Pro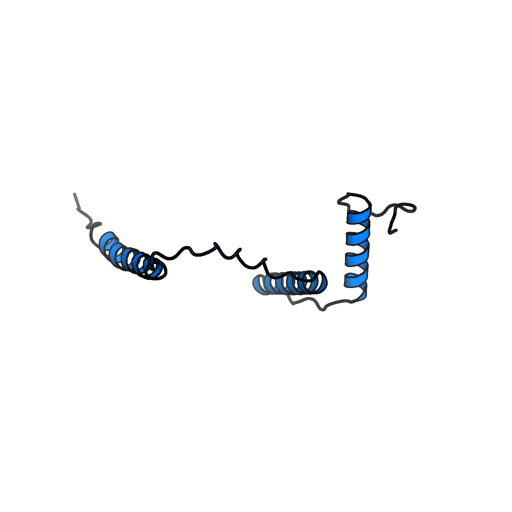tein AF-A0A3D1J460-F1 (afdb_monomer_lite)

Sequence (106 aa):
MCPTRRTSLRARYLIPLLLTSSLLAACGGGGGGGSSSTAAAPPPPQVSLAQQATDGFNQFNLRRQQVGLSTLSRNAFVDTAAQGHSNYQALNDTITHTQTVGKPGF

Structure (mmCIF, N/CA/C/O backbone):
data_AF-A0A3D1J460-F1
#
_entry.id   AF-A0A3D1J460-F1
#
loop_
_atom_site.group_PDB
_atom_site.id
_atom_site.type_symbol
_atom_site.label_atom_id
_atom_site.label_alt_id
_atom_site.label_comp_id
_atom_site.label_asym_id
_atom_site.label_entity_id
_atom_site.label_seq_id
_atom_site.pdbx_PDB_ins_code
_atom_site.Cartn_x
_atom_site.Cartn_y
_atom_site.Cartn_z
_atom_site.occupancy
_atom_site.B_iso_or_equiv
_atom_site.auth_seq_id
_atom_site.auth_comp_id
_atom_site.auth_asym_id
_atom_site.auth_atom_id
_atom_site.pdbx_PDB_model_num
ATOM 1 N N . MET A 1 1 ? -53.362 41.315 0.541 1.00 42.00 1 MET A N 1
ATOM 2 C CA . MET A 1 1 ? -52.412 42.039 1.414 1.00 42.00 1 MET A CA 1
ATOM 3 C C . MET A 1 1 ? -52.301 41.295 2.740 1.00 42.00 1 MET A C 1
ATOM 5 O O . MET A 1 1 ? -53.293 41.201 3.443 1.00 42.00 1 MET A O 1
ATOM 9 N N . CYS A 1 2 ? -51.136 40.726 3.051 1.00 53.88 2 CYS A N 1
ATOM 10 C CA . CYS A 1 2 ? -50.778 40.211 4.378 1.00 53.88 2 CYS A CA 1
ATOM 11 C C . CYS A 1 2 ? -49.258 40.401 4.537 1.00 53.88 2 CYS A C 1
ATOM 13 O O . CYS A 1 2 ? -48.513 39.837 3.731 1.00 53.88 2 CYS A O 1
ATOM 15 N N . PRO A 1 3 ? -48.762 41.222 5.480 1.00 51.59 3 PRO A N 1
ATOM 16 C CA . PRO A 1 3 ? -47.331 41.422 5.643 1.00 51.59 3 PRO A CA 1
ATOM 17 C C . PRO A 1 3 ? -46.767 40.382 6.621 1.00 51.59 3 PRO A C 1
ATOM 19 O O . PRO A 1 3 ? -46.920 40.492 7.835 1.00 51.59 3 PRO A O 1
ATOM 22 N N . THR A 1 4 ? -46.074 39.361 6.112 1.00 53.91 4 THR A N 1
ATOM 23 C CA . THR A 1 4 ? -45.324 38.420 6.961 1.00 53.91 4 THR A CA 1
ATOM 24 C C . THR A 1 4 ? -43.958 38.983 7.361 1.00 53.91 4 THR A C 1
ATOM 26 O O . THR A 1 4 ? -43.048 39.154 6.550 1.00 53.91 4 THR A O 1
ATOM 29 N N . ARG A 1 5 ? -43.849 39.219 8.666 1.00 58.66 5 ARG A N 1
ATOM 30 C CA . ARG A 1 5 ? -42.724 39.617 9.525 1.00 58.66 5 ARG A CA 1
ATOM 31 C C . ARG A 1 5 ? -41.457 38.753 9.327 1.00 58.66 5 ARG A C 1
ATOM 33 O O . ARG A 1 5 ? -41.253 37.781 10.043 1.00 58.66 5 ARG A O 1
ATOM 40 N N . ARG A 1 6 ? -40.576 39.103 8.376 1.00 56.72 6 ARG A N 1
ATOM 41 C CA . ARG A 1 6 ? -39.301 38.381 8.104 1.00 56.72 6 ARG A CA 1
ATOM 42 C C . ARG A 1 6 ? -38.042 38.987 8.748 1.00 56.72 6 ARG A C 1
ATOM 44 O O . ARG A 1 6 ? -36.956 38.433 8.606 1.00 56.72 6 ARG A O 1
ATOM 51 N N . THR A 1 7 ? -38.149 40.093 9.479 1.00 56.03 7 THR A N 1
ATOM 52 C CA . THR A 1 7 ? -36.982 40.874 9.936 1.00 56.03 7 THR A CA 1
ATOM 53 C C . THR A 1 7 ? -36.322 40.387 11.235 1.00 56.03 7 THR A C 1
ATOM 55 O O . THR A 1 7 ? -35.165 40.716 11.473 1.00 56.03 7 THR A O 1
ATOM 58 N N . SER A 1 8 ? -36.981 39.567 12.066 1.00 56.16 8 SER A N 1
ATOM 59 C CA . SER A 1 8 ? -36.469 39.248 13.417 1.00 56.16 8 SER A CA 1
ATOM 60 C C . SER A 1 8 ? -35.504 38.054 13.501 1.00 56.16 8 SER A C 1
ATOM 62 O O . SER A 1 8 ? -34.698 38.010 14.428 1.00 56.16 8 SER A O 1
ATOM 64 N N . LEU A 1 9 ? -35.530 37.100 12.559 1.00 53.47 9 LEU A N 1
ATOM 65 C CA . LEU A 1 9 ? -34.640 35.929 12.632 1.00 53.47 9 LEU A CA 1
ATOM 66 C C . LEU A 1 9 ? -33.207 36.234 12.177 1.00 53.47 9 LEU A C 1
ATOM 68 O O . LEU A 1 9 ? -32.270 35.699 12.755 1.00 53.47 9 LEU A O 1
ATOM 72 N N . ARG A 1 10 ? -33.010 37.132 11.202 1.00 56.16 10 ARG A N 1
ATOM 73 C CA . ARG A 1 10 ? -31.660 37.479 10.714 1.00 56.16 10 ARG A CA 1
ATOM 74 C C . ARG A 1 10 ? -30.813 38.168 11.788 1.00 56.16 10 ARG A C 1
ATOM 76 O O . ARG A 1 10 ? -29.640 37.852 11.926 1.00 56.16 10 ARG A O 1
ATOM 83 N N . ALA A 1 11 ? -31.425 39.026 12.606 1.00 55.50 11 ALA A N 1
ATOM 84 C CA . ALA A 1 11 ? -30.744 39.716 13.703 1.00 55.50 11 ALA A CA 1
ATOM 85 C C . ALA A 1 11 ? -30.295 38.770 14.833 1.00 55.50 11 ALA A C 1
ATOM 87 O O . ALA A 1 11 ? -29.257 38.998 15.445 1.00 55.50 11 ALA A O 1
ATOM 88 N N . ARG A 1 12 ? -31.040 37.682 15.087 1.00 58.53 12 ARG A N 1
ATOM 89 C CA . ARG A 1 12 ? -30.735 36.723 16.165 1.00 58.53 12 ARG A CA 1
ATOM 90 C C . ARG A 1 12 ? -29.515 35.851 15.880 1.00 58.53 12 ARG A C 1
ATOM 92 O O . ARG A 1 12 ? -28.849 35.445 16.822 1.00 58.53 12 ARG A O 1
ATOM 99 N N . TYR A 1 13 ? -29.217 35.590 14.608 1.00 63.06 13 TYR A N 1
ATOM 100 C CA . TYR A 1 13 ? -28.043 34.805 14.205 1.00 63.06 13 TYR A CA 1
ATOM 101 C C . TYR A 1 13 ? -26.825 35.669 13.854 1.00 63.06 13 TYR A C 1
ATOM 103 O O . TYR A 1 13 ? -25.707 35.166 13.859 1.00 63.06 13 TYR A O 1
ATOM 111 N N . LEU A 1 14 ? -27.014 36.972 13.616 1.00 60.94 14 LEU A N 1
ATOM 112 C CA . LEU A 1 14 ? -25.911 37.917 13.410 1.00 60.94 14 LEU A CA 1
ATOM 113 C C . LEU A 1 14 ? -25.090 38.148 14.687 1.00 60.94 14 LEU A C 1
ATOM 115 O O . LEU A 1 14 ? -23.873 38.273 14.607 1.00 60.94 14 LEU A O 1
ATOM 119 N N . ILE A 1 15 ? -25.735 38.150 15.859 1.00 61.62 15 ILE A N 1
ATOM 120 C CA . ILE A 1 15 ? -25.055 38.346 17.149 1.00 61.62 15 ILE A CA 1
ATOM 121 C C . ILE A 1 15 ? -24.068 37.199 17.464 1.00 61.62 15 ILE A C 1
ATOM 123 O O . ILE A 1 15 ? -22.899 37.500 17.698 1.00 61.62 15 ILE A O 1
ATOM 127 N N . PRO A 1 16 ? -24.446 35.901 17.419 1.00 59.66 16 PRO A N 1
ATOM 128 C CA . PRO A 1 16 ? -23.488 34.825 17.684 1.00 59.66 16 PRO A CA 1
ATOM 129 C C . PRO A 1 16 ? -22.400 34.701 16.604 1.00 59.66 16 PRO A C 1
ATOM 131 O O . PRO A 1 16 ? -21.282 34.325 16.939 1.00 59.66 16 PRO A O 1
ATOM 134 N N . LEU A 1 17 ? -22.680 35.063 15.342 1.00 63.62 17 LEU A N 1
ATOM 135 C CA . LEU A 1 17 ? -21.691 35.034 14.250 1.00 63.62 17 LEU A CA 1
ATOM 136 C C . LEU A 1 17 ? -20.571 36.075 14.443 1.00 63.62 17 LEU A C 1
ATOM 138 O O . LEU A 1 17 ? -19.402 35.793 14.178 1.00 63.62 17 LEU A O 1
ATOM 142 N N . LEU A 1 18 ? -20.913 37.272 14.932 1.00 60.44 18 LEU A N 1
ATOM 143 C CA . LEU A 1 18 ? -19.930 38.315 15.241 1.00 60.44 18 LEU A CA 1
ATOM 144 C C . LEU A 1 18 ? -19.069 37.952 16.458 1.00 60.44 18 LEU A C 1
ATOM 146 O O . LEU A 1 18 ? -17.856 38.153 16.417 1.00 60.44 18 LEU A O 1
ATOM 150 N N . LEU A 1 19 ? -19.659 37.357 17.504 1.00 60.06 19 LEU A N 1
ATOM 151 C CA . LEU A 1 19 ? -18.909 36.969 18.706 1.00 60.06 19 LEU A CA 1
ATOM 152 C C . LEU A 1 19 ? -17.827 35.917 18.417 1.00 60.06 19 LEU A C 1
ATOM 154 O O . LEU A 1 19 ? -16.736 36.002 18.981 1.00 60.06 19 LEU A O 1
ATOM 158 N N . THR A 1 20 ? -18.078 34.958 17.518 1.00 61.78 20 THR A N 1
ATOM 159 C CA . THR A 1 20 ? -17.072 33.936 17.180 1.00 61.78 20 THR A CA 1
ATOM 160 C C . THR A 1 20 ? -15.863 34.499 16.431 1.00 61.78 20 THR A C 1
ATOM 162 O O . THR A 1 20 ? -14.764 33.972 16.579 1.00 61.78 20 THR A O 1
ATOM 165 N N . SER A 1 21 ? -16.024 35.591 15.674 1.00 60.09 21 SER A N 1
ATOM 166 C CA . SER A 1 21 ? -14.906 36.204 14.943 1.00 60.09 21 SER A CA 1
ATOM 167 C C . SER A 1 21 ? -13.963 36.993 15.860 1.00 60.09 21 SER A C 1
ATOM 169 O O . SER A 1 21 ? -12.768 37.072 15.582 1.00 60.09 21 SER A O 1
ATOM 171 N N . SER A 1 22 ? -14.468 37.551 16.967 1.00 60.41 22 SER A N 1
ATOM 172 C CA . SER A 1 22 ? -13.655 38.327 17.918 1.00 60.41 22 SER A CA 1
ATOM 173 C C . SER A 1 22 ? -12.760 37.457 18.805 1.00 60.41 22 SER A C 1
ATOM 175 O O . SER A 1 22 ? -11.690 37.906 19.207 1.00 60.41 22 SER A O 1
ATOM 177 N N . LEU A 1 23 ? -13.152 36.207 19.073 1.00 59.91 23 LEU A N 1
ATOM 178 C CA . LEU A 1 23 ? -12.346 35.260 19.857 1.00 59.91 23 LEU A CA 1
ATOM 179 C C . LEU A 1 23 ? -11.085 34.797 19.109 1.00 59.91 23 LEU A C 1
ATOM 181 O O . LEU A 1 23 ? -10.081 34.483 19.743 1.00 59.91 23 LEU A O 1
ATOM 185 N N . LEU A 1 24 ? -11.104 34.799 17.771 1.00 57.34 24 LEU A N 1
ATOM 186 C CA . LEU A 1 24 ? -9.967 34.368 16.951 1.00 57.34 24 LEU A CA 1
ATOM 187 C C . LEU A 1 24 ? -8.900 35.463 16.765 1.00 57.34 24 LEU A C 1
ATOM 189 O O . LEU A 1 24 ? -7.736 35.149 16.544 1.00 57.34 24 LEU A O 1
ATOM 193 N N . ALA A 1 25 ? -9.269 36.741 16.904 1.00 57.97 25 ALA A N 1
ATOM 194 C CA . ALA A 1 25 ? -8.348 37.873 16.751 1.00 57.97 25 ALA A CA 1
ATOM 195 C C . ALA A 1 25 ? -7.484 38.151 18.001 1.00 57.97 25 ALA A C 1
ATOM 197 O O . ALA A 1 25 ? -6.556 38.953 17.940 1.00 57.97 25 ALA A O 1
ATOM 198 N N . ALA A 1 26 ? -7.764 37.496 19.134 1.00 56.81 26 ALA A N 1
ATOM 199 C CA . ALA A 1 26 ? -7.060 37.735 20.397 1.00 56.81 26 ALA A CA 1
ATOM 200 C C . ALA A 1 26 ? -5.756 36.925 20.565 1.00 56.81 26 ALA A C 1
ATOM 202 O O . ALA A 1 26 ? -5.049 37.111 21.552 1.00 56.81 26 ALA A O 1
ATOM 203 N N . CYS A 1 27 ? -5.389 36.070 19.602 1.00 57.19 27 CYS A N 1
ATOM 204 C CA . CYS A 1 27 ? -4.073 35.423 19.559 1.00 57.19 27 CYS A CA 1
ATOM 205 C C . CYS A 1 27 ? -3.191 36.057 18.470 1.00 57.19 27 CYS A C 1
ATOM 207 O O . CYS A 1 27 ? -2.817 35.413 17.495 1.00 57.19 27 CYS A O 1
ATOM 209 N N . GLY A 1 28 ? -2.893 37.351 18.603 1.00 60.81 28 GLY A N 1
ATOM 210 C CA . GLY A 1 28 ? -2.041 38.040 17.633 1.00 60.81 28 GLY A CA 1
ATOM 211 C C . GLY A 1 28 ? -1.784 39.505 17.958 1.00 60.81 28 GLY A C 1
ATOM 212 O O . GLY A 1 28 ? -2.231 40.381 17.227 1.00 60.81 28 GLY A O 1
ATOM 213 N N . GLY A 1 29 ? -1.062 39.790 19.044 1.00 58.31 29 GLY A N 1
ATOM 214 C CA . GLY A 1 29 ? -0.661 41.159 19.376 1.00 58.31 29 GLY A CA 1
ATOM 215 C C . GLY A 1 29 ? 0.524 41.214 20.335 1.00 58.31 29 GLY A C 1
ATOM 216 O O . GLY A 1 29 ? 0.344 41.115 21.542 1.00 58.31 29 GLY A O 1
ATOM 217 N N . GLY A 1 30 ? 1.728 41.400 19.791 1.00 52.53 30 GLY A N 1
ATOM 218 C CA . GLY A 1 30 ? 2.955 41.642 20.551 1.00 52.53 30 GLY A CA 1
ATOM 219 C C . GLY A 1 30 ? 3.943 42.464 19.724 1.00 52.53 30 GLY A C 1
ATOM 220 O O . GLY A 1 30 ? 4.800 41.907 19.049 1.00 52.53 30 GLY A O 1
ATOM 221 N N . GLY A 1 31 ? 3.787 43.790 19.731 1.00 60.22 31 GLY A N 1
ATOM 222 C CA . GLY A 1 31 ? 4.736 44.729 19.131 1.00 60.22 31 GLY A CA 1
ATOM 223 C C . GLY A 1 31 ? 5.779 45.154 20.160 1.00 60.22 31 GLY A C 1
ATOM 224 O O . GLY A 1 31 ? 5.511 46.028 20.978 1.00 60.22 31 GLY A O 1
ATOM 225 N N . GLY A 1 32 ? 6.955 44.529 20.124 1.00 49.16 32 GLY A N 1
ATOM 226 C CA . GLY A 1 32 ? 8.127 44.917 20.905 1.00 49.16 32 GLY A CA 1
ATOM 227 C C . GLY A 1 32 ? 9.316 45.090 19.971 1.00 49.16 32 GLY A C 1
ATOM 228 O O . GLY A 1 32 ? 9.757 44.129 19.346 1.00 49.16 32 GLY A O 1
ATOM 229 N N . GLY A 1 33 ? 9.800 46.325 19.837 1.00 55.09 33 GLY A N 1
ATOM 230 C CA . GLY A 1 33 ? 10.980 46.661 19.049 1.00 55.09 33 GLY A CA 1
ATOM 231 C C . GLY A 1 33 ? 12.227 46.000 19.629 1.00 55.09 33 GLY A C 1
ATOM 232 O O . GLY A 1 33 ? 12.803 46.475 20.600 1.00 55.09 33 GLY A O 1
ATOM 233 N N . GLY A 1 34 ? 12.641 44.906 19.012 1.00 51.81 34 GLY A N 1
ATOM 234 C CA . GLY A 1 34 ? 13.927 44.264 19.217 1.00 51.81 34 GLY A CA 1
ATOM 235 C C . GLY A 1 34 ? 14.239 43.502 17.946 1.00 51.81 34 GLY A C 1
ATOM 236 O O . GLY A 1 34 ? 13.358 42.808 17.437 1.00 51.81 34 GLY A O 1
ATOM 237 N N . SER A 1 35 ? 15.445 43.682 17.404 1.00 57.78 35 SER A N 1
ATOM 238 C CA . SER A 1 35 ? 15.956 42.965 16.234 1.00 57.78 35 SER A CA 1
ATOM 239 C C . SER A 1 35 ? 15.878 41.461 16.479 1.00 57.78 35 SER A C 1
ATOM 241 O O . SER A 1 35 ? 16.810 40.834 16.972 1.00 57.78 35 SER A O 1
ATOM 243 N N . SER A 1 36 ? 14.712 40.902 16.187 1.00 54.75 36 SER A N 1
ATOM 244 C CA . SER A 1 36 ? 14.408 39.497 16.336 1.00 54.75 36 SER A CA 1
ATOM 245 C C . SER A 1 36 ? 14.865 38.880 15.035 1.00 54.75 36 SER A C 1
ATOM 247 O O . SER A 1 36 ? 14.258 39.114 13.989 1.00 54.75 36 SER A O 1
ATOM 249 N N . SER A 1 37 ? 15.973 38.145 15.081 1.00 60.22 37 SER A N 1
ATOM 250 C CA . SER A 1 37 ? 16.258 37.167 14.043 1.00 60.22 37 SER A CA 1
ATOM 251 C C . SER A 1 37 ? 14.974 36.370 13.836 1.00 60.22 37 SER A C 1
ATOM 253 O O . SER A 1 37 ? 14.418 35.811 14.782 1.00 60.22 37 SER A O 1
ATOM 255 N N . THR A 1 38 ? 14.435 36.396 12.621 1.00 56.06 38 THR A N 1
ATOM 256 C CA . THR A 1 38 ? 13.319 35.538 12.245 1.00 56.06 38 THR A CA 1
ATOM 257 C C . THR A 1 38 ? 13.799 34.104 12.415 1.00 56.06 38 THR A C 1
ATOM 259 O O . THR A 1 38 ? 14.485 33.557 11.554 1.00 56.06 38 THR A O 1
ATOM 262 N N . ALA A 1 39 ? 13.507 33.513 13.575 1.00 67.88 39 ALA A N 1
ATOM 263 C CA . ALA A 1 39 ? 13.731 32.102 13.806 1.00 67.88 39 ALA A CA 1
ATOM 264 C C . ALA A 1 39 ? 12.964 31.362 12.711 1.00 67.88 39 ALA A C 1
ATOM 266 O O . ALA A 1 39 ? 11.751 31.539 12.565 1.00 67.88 39 ALA A O 1
ATOM 267 N N . ALA A 1 40 ? 13.688 30.600 11.891 1.00 75.19 40 ALA A N 1
ATOM 268 C CA . ALA A 1 40 ? 13.073 29.758 10.884 1.00 75.19 40 ALA A CA 1
ATOM 269 C C . ALA A 1 40 ? 12.030 28.872 11.574 1.00 75.19 40 ALA A C 1
ATOM 271 O O . ALA A 1 40 ? 12.309 28.288 12.626 1.00 75.19 40 ALA A O 1
ATOM 272 N N . ALA A 1 41 ? 10.825 28.802 11.003 1.00 77.94 41 ALA A N 1
ATOM 273 C CA . ALA A 1 41 ? 9.808 27.885 11.491 1.00 77.94 41 ALA A CA 1
ATOM 274 C C . ALA A 1 41 ? 10.414 26.470 11.543 1.00 77.94 41 ALA A C 1
ATOM 276 O O . ALA A 1 41 ? 11.117 26.087 10.599 1.00 77.94 41 ALA A O 1
ATOM 277 N N . PRO A 1 42 ? 10.194 25.705 12.628 1.00 77.06 42 PRO A N 1
ATOM 278 C CA . PRO A 1 42 ? 10.702 24.346 12.701 1.00 77.06 42 PRO A CA 1
ATOM 279 C C . PRO A 1 42 ? 10.185 23.551 11.492 1.00 77.06 42 PRO A C 1
ATOM 281 O O . PRO A 1 42 ? 9.034 23.748 11.084 1.00 77.06 42 PRO A O 1
ATOM 284 N N . PRO A 1 43 ? 11.016 22.679 10.892 1.00 76.75 43 PRO A N 1
ATOM 285 C CA . PRO A 1 43 ? 10.567 21.845 9.790 1.00 76.75 43 PRO A CA 1
ATOM 286 C C . PRO A 1 43 ? 9.347 21.026 10.235 1.00 76.75 43 PRO A C 1
ATOM 288 O O . PRO A 1 43 ? 9.258 20.646 11.409 1.00 76.75 43 PRO A O 1
ATOM 291 N N . PRO A 1 44 ? 8.400 20.744 9.323 1.00 77.38 44 PRO A N 1
ATOM 292 C CA . PRO A 1 44 ? 7.260 19.908 9.657 1.00 77.38 44 PRO A CA 1
ATOM 293 C C . PRO A 1 44 ? 7.750 18.549 10.177 1.00 77.38 44 PRO A C 1
ATOM 295 O O . PRO A 1 44 ? 8.803 18.065 9.735 1.00 77.38 44 PRO A O 1
ATOM 298 N N . PRO A 1 45 ? 7.008 17.927 11.111 1.00 78.94 45 PRO A N 1
ATOM 299 C CA . PRO A 1 45 ? 7.370 16.621 11.633 1.00 78.94 45 PRO A CA 1
ATOM 300 C C . PRO A 1 45 ? 7.537 15.634 10.475 1.00 78.94 45 PRO A C 1
ATOM 302 O O . PRO A 1 45 ? 6.648 15.465 9.640 1.00 78.94 45 PRO A O 1
ATOM 305 N N . GLN A 1 46 ? 8.712 15.010 10.417 1.00 76.00 46 GLN A N 1
ATOM 306 C CA . GLN A 1 46 ? 9.038 13.995 9.423 1.00 76.00 46 GLN A CA 1
ATOM 307 C C . GLN A 1 46 ? 8.278 12.722 9.817 1.00 76.00 46 GLN A C 1
ATOM 309 O O . GLN A 1 46 ? 8.619 12.081 10.811 1.00 76.00 46 GLN A O 1
ATOM 314 N N . VAL A 1 47 ? 7.229 12.362 9.078 1.00 81.62 47 VAL A N 1
ATOM 315 C CA . VAL A 1 47 ? 6.575 11.059 9.254 1.00 81.62 47 VAL A CA 1
ATOM 316 C C . VAL A 1 47 ? 7.402 9.994 8.546 1.00 81.62 47 VAL A C 1
ATOM 318 O O . VAL A 1 47 ? 7.750 10.132 7.375 1.00 81.62 47 VAL A O 1
ATOM 321 N N . SER A 1 48 ? 7.741 8.922 9.255 1.00 88.81 48 SER A N 1
ATOM 322 C CA . SER A 1 48 ? 8.381 7.766 8.631 1.00 88.81 48 SER A CA 1
ATOM 323 C C . SER A 1 48 ? 7.413 7.069 7.672 1.00 88.81 48 SER A C 1
ATOM 325 O O . SER A 1 48 ? 6.194 7.092 7.860 1.00 88.81 48 SER A O 1
ATOM 327 N N . LEU A 1 49 ? 7.956 6.374 6.672 1.00 84.62 49 LEU A N 1
ATOM 328 C CA . LEU A 1 49 ? 7.152 5.589 5.731 1.00 84.62 49 LEU A CA 1
ATOM 329 C C . LEU A 1 49 ? 6.295 4.529 6.450 1.00 84.62 49 LEU A C 1
ATOM 331 O O . LEU A 1 49 ? 5.140 4.303 6.097 1.00 84.62 49 LEU A O 1
ATOM 335 N N . ALA A 1 50 ? 6.829 3.943 7.527 1.00 86.44 50 ALA A N 1
ATOM 336 C CA . ALA A 1 50 ? 6.109 2.995 8.376 1.00 8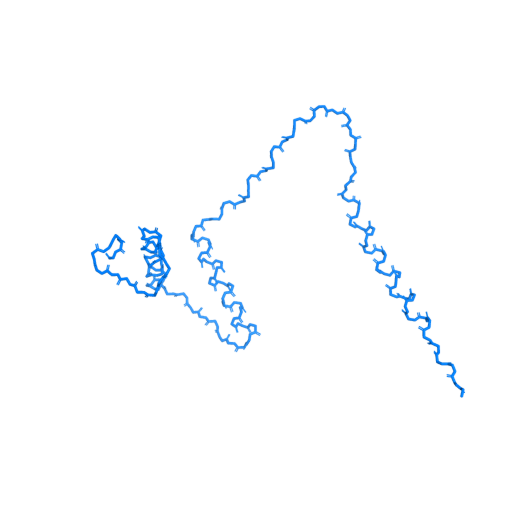6.44 50 ALA A CA 1
ATOM 337 C C . ALA A 1 50 ? 4.910 3.635 9.103 1.00 86.44 50 ALA A C 1
ATOM 339 O O . ALA A 1 50 ? 3.843 3.019 9.211 1.00 86.44 50 ALA A O 1
ATOM 340 N N . GLN A 1 51 ? 5.063 4.877 9.577 1.00 91.00 51 GLN A N 1
ATOM 341 C CA . GLN A 1 51 ? 3.958 5.642 10.161 1.00 91.00 51 GLN A CA 1
ATOM 342 C C . GLN A 1 51 ? 2.902 5.951 9.098 1.00 91.00 51 GLN A C 1
ATOM 344 O O . GLN A 1 51 ? 1.729 5.680 9.325 1.00 91.00 51 GLN A O 1
ATOM 349 N N . GLN A 1 52 ? 3.310 6.379 7.901 1.00 93.12 52 GLN A N 1
ATOM 350 C CA . GLN A 1 52 ? 2.379 6.677 6.811 1.00 93.12 52 GLN A CA 1
ATOM 351 C C . GLN A 1 52 ? 1.548 5.454 6.381 1.00 93.12 52 GLN A C 1
ATOM 353 O O . GLN A 1 52 ? 0.336 5.569 6.194 1.00 93.12 52 GLN A O 1
ATOM 358 N N . ALA A 1 53 ? 2.161 4.269 6.283 1.00 93.75 53 ALA A N 1
ATOM 359 C CA . ALA A 1 53 ? 1.442 3.026 5.988 1.00 93.75 53 ALA A CA 1
ATOM 360 C C . ALA A 1 53 ? 0.432 2.663 7.093 1.00 93.75 53 ALA A C 1
ATOM 362 O O . ALA A 1 53 ? -0.688 2.225 6.817 1.00 93.75 53 ALA A O 1
ATOM 363 N N . THR A 1 54 ? 0.810 2.874 8.356 1.00 95.50 54 THR A N 1
ATOM 364 C CA . THR A 1 54 ? -0.061 2.619 9.511 1.00 95.50 54 THR A CA 1
ATOM 365 C C . THR A 1 54 ? -1.246 3.574 9.549 1.00 95.50 54 THR A C 1
ATOM 367 O O . THR A 1 54 ? -2.387 3.128 9.685 1.00 95.50 54 THR A O 1
ATOM 370 N N . ASP A 1 55 ? -0.993 4.862 9.348 1.00 95.88 55 ASP A N 1
ATOM 371 C CA . ASP A 1 55 ? -2.027 5.888 9.308 1.00 95.88 55 ASP A CA 1
ATOM 372 C C . ASP A 1 55 ? -3.003 5.631 8.158 1.00 95.88 55 ASP A C 1
ATOM 374 O O . ASP A 1 55 ? -4.216 5.639 8.367 1.00 95.88 55 ASP A O 1
ATOM 378 N N . GLY A 1 56 ? -2.498 5.306 6.963 1.00 95.50 56 GLY A N 1
ATOM 379 C CA . GLY A 1 56 ? -3.325 4.970 5.804 1.00 95.50 56 GLY A CA 1
ATOM 380 C C . GLY A 1 56 ? -4.264 3.788 6.062 1.00 95.50 56 GLY A C 1
ATOM 381 O O . GLY A 1 56 ? -5.461 3.871 5.774 1.00 95.50 56 GLY A O 1
ATOM 382 N N . PHE A 1 57 ? -3.760 2.711 6.672 1.00 97.88 57 PHE A N 1
ATOM 383 C CA . PHE A 1 57 ? -4.588 1.554 7.021 1.00 97.88 57 PHE A CA 1
ATOM 384 C C . PHE A 1 57 ? -5.666 1.891 8.060 1.00 97.88 57 PHE A C 1
ATOM 386 O O . PHE A 1 57 ? -6.824 1.487 7.919 1.00 97.88 57 PHE A O 1
ATOM 393 N N . ASN A 1 58 ? -5.308 2.664 9.086 1.00 98.00 58 ASN A N 1
ATOM 394 C CA . ASN A 1 58 ? -6.248 3.082 10.123 1.00 98.00 58 ASN A CA 1
ATOM 395 C C . ASN A 1 58 ? -7.354 3.971 9.540 1.00 98.00 58 ASN A C 1
ATOM 397 O O . ASN A 1 58 ? -8.532 3.751 9.817 1.00 98.00 58 ASN A O 1
ATOM 401 N N . GLN A 1 59 ? -6.995 4.917 8.669 1.00 98.25 59 GLN A N 1
ATOM 402 C CA . GLN A 1 59 ? -7.954 5.778 7.974 1.00 98.25 59 GLN A CA 1
ATOM 403 C C . GLN A 1 59 ? -8.873 4.988 7.038 1.00 98.25 59 GLN A C 1
ATOM 405 O O . GLN A 1 59 ? -10.067 5.276 6.943 1.00 98.25 59 GLN A O 1
ATOM 410 N N . PHE A 1 60 ? -8.352 3.962 6.365 1.00 98.19 60 PHE A N 1
ATOM 411 C CA . PHE A 1 60 ? -9.164 3.072 5.543 1.00 98.19 60 PHE A CA 1
ATOM 412 C C . PHE A 1 60 ? -10.203 2.313 6.382 1.00 98.19 60 PHE A C 1
ATOM 414 O O . PHE A 1 60 ? -11.389 2.313 6.049 1.00 98.19 60 PHE A O 1
ATOM 421 N N . ASN A 1 61 ? -9.792 1.729 7.509 1.00 98.56 61 ASN A N 1
ATOM 422 C CA . ASN A 1 61 ? -10.709 1.043 8.420 1.00 98.56 61 ASN A CA 1
ATOM 423 C C . ASN A 1 61 ? -11.729 1.992 9.067 1.00 98.56 61 ASN A C 1
ATOM 425 O O . ASN A 1 61 ? -12.894 1.618 9.199 1.00 98.56 61 ASN A O 1
ATOM 429 N N . LEU A 1 62 ? -11.335 3.227 9.391 1.00 98.62 62 LEU A N 1
ATOM 430 C CA . LEU A 1 62 ? -12.259 4.261 9.858 1.00 98.62 62 LEU A CA 1
ATOM 431 C C . 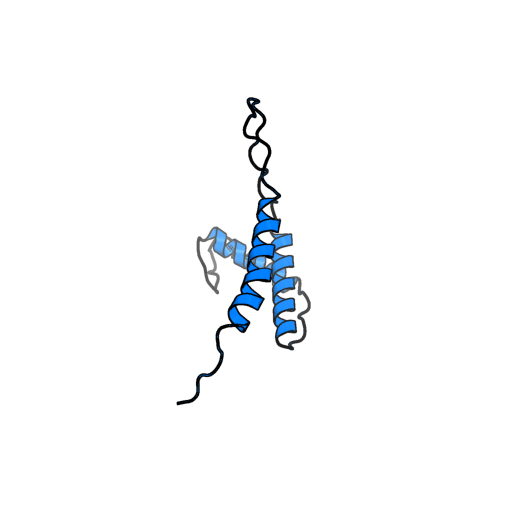LEU A 1 62 ? -13.361 4.521 8.819 1.00 98.62 62 LEU A C 1
ATOM 433 O O . LEU A 1 62 ? -14.545 4.504 9.149 1.00 98.62 62 LEU A O 1
ATOM 437 N N . ARG A 1 63 ? -12.987 4.699 7.545 1.00 98.62 63 ARG A N 1
ATOM 438 C CA . ARG A 1 63 ? -13.946 4.917 6.449 1.00 98.62 63 ARG A CA 1
ATOM 439 C C . ARG A 1 63 ? -14.860 3.713 6.225 1.00 98.62 63 ARG A C 1
ATOM 441 O O . ARG A 1 63 ? -16.033 3.902 5.927 1.00 98.62 63 ARG A O 1
ATOM 448 N N . ARG A 1 64 ? -14.360 2.484 6.405 1.00 98.62 64 ARG A N 1
ATOM 449 C CA . ARG A 1 64 ? -15.187 1.263 6.353 1.00 98.62 64 ARG A CA 1
ATOM 450 C C . ARG A 1 64 ? -16.263 1.260 7.436 1.00 98.62 64 ARG A C 1
ATOM 452 O O . ARG A 1 64 ? -17.429 1.034 7.126 1.00 98.62 64 ARG A O 1
ATOM 459 N N . GLN A 1 65 ? -15.885 1.566 8.675 1.00 98.56 65 GLN A N 1
ATOM 460 C CA . GLN A 1 65 ? -16.827 1.633 9.793 1.00 98.56 65 GLN A CA 1
ATOM 461 C C . GLN A 1 65 ? -17.888 2.720 9.588 1.00 98.56 65 GLN A C 1
ATOM 463 O O . GLN A 1 65 ? -19.060 2.484 9.866 1.00 98.56 65 GLN A O 1
ATOM 468 N N . GLN A 1 66 ? -17.504 3.880 9.042 1.00 98.62 66 GLN A N 1
ATOM 469 C CA . GLN A 1 66 ? -18.431 4.981 8.736 1.00 98.62 66 GLN A CA 1
ATOM 470 C C . GLN A 1 66 ? -19.560 4.581 7.774 1.00 98.62 66 GLN A C 1
ATOM 472 O O . GLN A 1 66 ? -20.617 5.206 7.793 1.00 98.62 66 GLN A O 1
ATOM 477 N N . VAL A 1 67 ? -19.360 3.539 6.961 1.00 98.56 67 VAL A N 1
ATOM 478 C CA . VAL A 1 67 ? -20.367 3.012 6.025 1.00 98.56 67 VAL A CA 1
ATOM 479 C C . VAL A 1 67 ? -20.904 1.6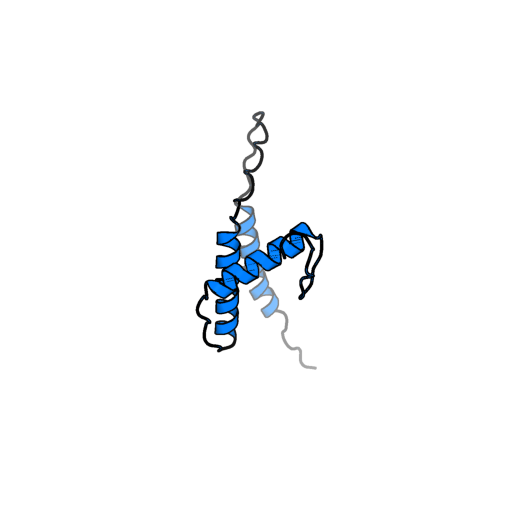33 6.433 1.00 98.56 67 VAL A C 1
ATOM 481 O O . VAL A 1 67 ? -21.480 0.924 5.613 1.00 98.56 67 VAL A O 1
ATOM 484 N N . GLY A 1 68 ? -20.722 1.237 7.698 1.00 98.50 68 GLY A N 1
ATOM 485 C CA . GLY A 1 68 ? -21.287 0.004 8.257 1.00 98.50 68 GLY A CA 1
ATOM 486 C C . GLY A 1 68 ? -20.558 -1.285 7.868 1.00 98.50 68 GLY A C 1
ATOM 487 O O . GLY A 1 68 ? -21.088 -2.373 8.084 1.00 98.50 68 GLY A O 1
ATOM 488 N N . LEU A 1 69 ? -19.348 -1.197 7.308 1.00 98.75 69 LEU A N 1
ATOM 489 C CA . LEU A 1 69 ? -18.526 -2.365 6.997 1.00 98.75 69 LEU A CA 1
ATOM 490 C C . LEU A 1 69 ? -17.633 -2.744 8.184 1.00 98.75 69 LEU A C 1
ATOM 492 O O . LEU A 1 69 ? -17.069 -1.884 8.863 1.00 98.75 69 LEU A O 1
ATOM 496 N N . SER A 1 70 ? -17.420 -4.047 8.379 1.00 98.50 70 SER A N 1
ATOM 497 C CA . SER A 1 70 ? -16.436 -4.563 9.337 1.00 98.50 70 SER A CA 1
ATOM 498 C C . SER A 1 70 ? -15.018 -4.101 8.985 1.00 98.50 70 SER A C 1
ATOM 500 O O . SER A 1 70 ? -14.680 -3.943 7.806 1.00 98.50 70 SER A O 1
ATOM 502 N N . THR A 1 71 ? -14.160 -3.923 9.988 1.00 98.38 71 THR A N 1
ATOM 503 C CA . THR A 1 71 ? -12.741 -3.611 9.773 1.00 98.38 71 THR A CA 1
ATOM 504 C C . THR A 1 71 ? -11.995 -4.790 9.163 1.00 98.38 71 THR A C 1
ATOM 506 O O . THR A 1 71 ? -12.367 -5.949 9.343 1.00 98.38 71 THR A O 1
ATOM 509 N N . LEU A 1 72 ? -10.928 -4.490 8.430 1.00 98.19 72 LEU A N 1
ATOM 510 C CA . LEU A 1 72 ? -9.966 -5.494 7.995 1.00 98.19 72 LEU A CA 1
ATOM 511 C C . LEU A 1 72 ? -8.894 -5.703 9.067 1.00 98.19 72 LEU A C 1
ATOM 513 O O . LEU A 1 72 ? -8.543 -4.769 9.792 1.00 98.19 72 LEU A O 1
ATOM 517 N N . SER A 1 73 ? -8.339 -6.913 9.111 1.00 98.19 73 SER A N 1
ATOM 518 C CA . SER A 1 73 ? -7.113 -7.220 9.853 1.00 98.19 73 SER A C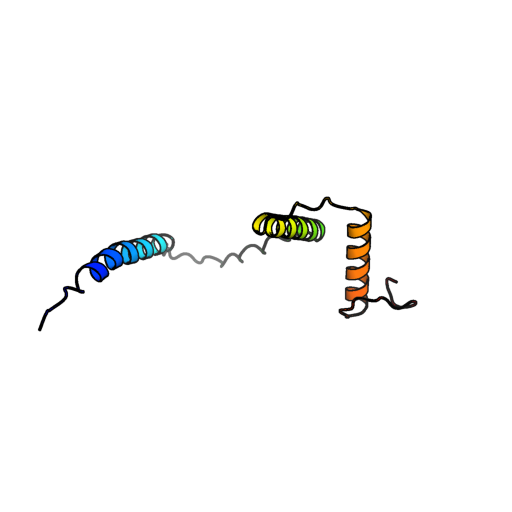A 1
ATOM 519 C C . SER A 1 73 ? -5.881 -6.986 8.973 1.00 98.19 73 SER A C 1
ATOM 521 O O . SER A 1 73 ? -5.941 -7.199 7.760 1.00 98.19 73 SER A O 1
ATOM 523 N N . ARG A 1 74 ? -4.766 -6.547 9.570 1.00 97.19 74 ARG A N 1
ATOM 524 C CA . ARG A 1 74 ? -3.488 -6.375 8.858 1.00 97.19 74 ARG A CA 1
ATOM 525 C C . ARG A 1 74 ? -2.926 -7.727 8.435 1.00 97.19 74 ARG A C 1
ATOM 527 O O . ARG A 1 74 ? -2.989 -8.694 9.190 1.00 97.19 74 ARG A O 1
ATOM 534 N N . ASN A 1 75 ? -2.318 -7.767 7.253 1.00 97.00 75 ASN A N 1
ATOM 535 C CA . ASN A 1 75 ? -1.615 -8.938 6.750 1.00 97.00 75 ASN A CA 1
ATOM 536 C C . ASN A 1 75 ? -0.196 -8.539 6.331 1.00 97.00 75 ASN A C 1
ATOM 538 O O . ASN A 1 75 ? -0.021 -7.752 5.404 1.00 97.00 75 ASN A O 1
ATOM 542 N N . ALA A 1 76 ? 0.807 -9.114 6.997 1.00 96.19 76 ALA A N 1
ATOM 543 C CA . ALA A 1 76 ? 2.209 -8.783 6.763 1.00 96.19 76 ALA A CA 1
ATOM 544 C C . ALA A 1 76 ? 2.675 -9.091 5.328 1.00 96.19 76 ALA A C 1
ATOM 546 O O . ALA A 1 76 ? 3.463 -8.332 4.775 1.00 96.19 76 ALA A O 1
ATOM 547 N N . PHE A 1 77 ? 2.155 -10.147 4.690 1.00 97.81 77 PHE A N 1
ATOM 548 C CA . PHE A 1 77 ? 2.492 -10.460 3.296 1.00 97.81 77 PHE A CA 1
ATOM 549 C C . PHE A 1 77 ? 2.002 -9.372 2.336 1.00 97.81 77 PHE A C 1
ATOM 551 O O . PHE A 1 77 ? 2.706 -9.024 1.389 1.00 97.81 77 PHE A O 1
ATOM 558 N N . VAL A 1 78 ? 0.820 -8.805 2.597 1.00 97.38 78 VAL A N 1
ATOM 559 C CA . VAL A 1 78 ? 0.272 -7.698 1.799 1.00 97.38 78 VAL A CA 1
ATOM 560 C C . VAL A 1 78 ? 1.082 -6.421 2.021 1.00 97.38 78 VAL A C 1
ATOM 562 O O . VAL A 1 78 ? 1.399 -5.739 1.050 1.00 97.38 78 VAL A O 1
ATOM 565 N N . ASP A 1 79 ? 1.478 -6.129 3.263 1.00 95.81 79 ASP A N 1
ATOM 566 C CA . ASP A 1 79 ? 2.322 -4.970 3.584 1.00 95.81 79 ASP A CA 1
ATOM 567 C C . ASP A 1 79 ? 3.676 -5.051 2.849 1.00 95.81 79 ASP A C 1
ATOM 569 O O . ASP A 1 79 ? 4.099 -4.087 2.206 1.00 95.81 79 ASP A O 1
ATOM 573 N N . THR A 1 80 ? 4.332 -6.219 2.873 1.00 96.12 80 THR A N 1
ATOM 574 C CA . THR A 1 80 ? 5.597 -6.438 2.154 1.00 96.12 80 THR A CA 1
ATOM 575 C C . THR A 1 80 ? 5.426 -6.303 0.641 1.00 96.12 80 THR A C 1
ATOM 577 O O . THR A 1 80 ? 6.225 -5.620 -0.001 1.00 96.12 80 THR A O 1
ATOM 580 N N . ALA A 1 81 ? 4.377 -6.898 0.063 1.00 97.12 81 ALA A N 1
ATOM 581 C CA . ALA A 1 81 ? 4.112 -6.807 -1.372 1.00 97.12 81 ALA A CA 1
ATOM 582 C C . ALA A 1 81 ? 3.827 -5.362 -1.820 1.00 97.12 81 ALA A C 1
ATOM 584 O O . ALA A 1 81 ? 4.372 -4.908 -2.825 1.00 97.12 81 ALA A O 1
ATOM 585 N N . ALA A 1 82 ? 3.028 -4.611 -1.057 1.00 96.62 82 ALA A N 1
ATOM 586 C CA . ALA A 1 82 ? 2.705 -3.217 -1.358 1.00 96.62 82 ALA A CA 1
ATOM 587 C C . ALA A 1 82 ? 3.941 -2.306 -1.286 1.00 96.62 82 ALA A C 1
ATOM 589 O O . ALA A 1 82 ? 4.128 -1.447 -2.155 1.00 96.62 82 ALA A O 1
ATOM 590 N N . GLN A 1 83 ? 4.816 -2.519 -0.296 1.00 96.19 83 GLN A N 1
ATOM 591 C CA . GLN A 1 83 ? 6.077 -1.786 -0.194 1.00 96.19 83 GLN A CA 1
ATOM 592 C C . GLN A 1 83 ? 7.009 -2.114 -1.366 1.00 96.19 83 GLN A C 1
ATOM 594 O O . GLN A 1 83 ? 7.559 -1.201 -1.982 1.00 96.19 83 GLN A O 1
ATOM 599 N N . GLY A 1 84 ? 7.155 -3.397 -1.713 1.00 97.00 84 GLY A N 1
ATOM 600 C CA . GLY A 1 84 ? 7.947 -3.829 -2.868 1.00 97.00 84 GLY A CA 1
ATOM 601 C C . GLY A 1 84 ? 7.436 -3.226 -4.179 1.00 97.00 84 GLY A C 1
ATOM 602 O O . GLY A 1 84 ? 8.215 -2.681 -4.960 1.00 97.00 84 GLY A O 1
ATOM 603 N N . HIS A 1 85 ? 6.118 -3.218 -4.382 1.00 98.19 85 HIS A N 1
ATOM 604 C CA . HIS A 1 85 ? 5.504 -2.628 -5.568 1.00 98.19 85 HIS A CA 1
ATOM 605 C C . HIS A 1 85 ? 5.665 -1.100 -5.636 1.00 98.19 85 HIS A C 1
ATOM 607 O O . HIS A 1 85 ? 5.911 -0.548 -6.709 1.00 98.19 85 HIS A O 1
ATOM 613 N N . SER A 1 86 ? 5.581 -0.409 -4.496 1.00 96.69 86 SER A N 1
ATOM 614 C CA . SER A 1 86 ? 5.856 1.034 -4.407 1.00 96.69 86 SER A CA 1
ATOM 615 C C . SER A 1 86 ? 7.317 1.349 -4.740 1.00 96.69 86 SER A C 1
ATOM 617 O O . SER A 1 86 ? 7.591 2.284 -5.488 1.00 96.69 86 SER A O 1
ATOM 619 N N . ASN A 1 87 ? 8.253 0.526 -4.258 1.00 97.00 87 ASN A N 1
ATOM 620 C CA . ASN A 1 87 ? 9.677 0.679 -4.557 1.00 97.00 87 ASN A CA 1
ATOM 621 C C . ASN A 1 87 ? 9.969 0.463 -6.046 1.00 97.00 87 ASN A C 1
ATOM 623 O O . ASN A 1 87 ? 10.694 1.252 -6.640 1.00 97.00 87 ASN A O 1
ATOM 627 N N . TYR A 1 88 ? 9.378 -0.563 -6.666 1.00 98.44 88 TYR A N 1
ATOM 628 C CA . TYR A 1 88 ? 9.488 -0.781 -8.111 1.00 98.44 88 TYR A CA 1
ATOM 629 C C . TYR A 1 88 ? 8.987 0.430 -8.901 1.00 98.44 88 TYR A C 1
ATOM 631 O O . TYR A 1 88 ? 9.666 0.892 -9.813 1.00 98.44 88 TYR A O 1
ATOM 639 N N . GLN A 1 89 ? 7.816 0.962 -8.548 1.00 98.31 89 GLN A N 1
ATOM 640 C CA . GLN A 1 89 ? 7.243 2.132 -9.216 1.00 98.31 89 GLN A CA 1
ATOM 641 C C . GLN A 1 89 ? 8.153 3.359 -9.090 1.00 98.31 89 GLN A C 1
ATOM 643 O O . GLN A 1 89 ? 8.404 4.031 -10.089 1.00 98.31 89 GLN A O 1
ATOM 648 N N . ALA A 1 90 ? 8.723 3.585 -7.902 1.00 97.44 90 ALA A N 1
ATOM 649 C CA . ALA A 1 90 ? 9.684 4.657 -7.660 1.00 97.44 90 ALA A CA 1
ATOM 650 C C . ALA A 1 90 ? 10.997 4.476 -8.444 1.00 97.44 90 ALA A C 1
ATOM 652 O O . ALA A 1 90 ? 11.502 5.435 -9.009 1.00 97.44 90 ALA A O 1
ATOM 653 N N . LEU A 1 91 ? 11.538 3.254 -8.523 1.00 98.31 91 LEU A N 1
ATOM 654 C CA . LEU A 1 91 ? 12.776 2.960 -9.263 1.00 98.31 91 LEU A CA 1
ATOM 655 C C . LEU A 1 91 ? 12.622 3.045 -10.787 1.00 98.31 91 LEU A C 1
ATOM 657 O O . LEU A 1 91 ? 13.621 3.089 -11.500 1.00 98.31 91 LEU A O 1
ATOM 661 N N . ASN A 1 92 ? 11.388 3.004 -11.288 1.00 98.00 92 ASN A N 1
ATOM 662 C CA . ASN A 1 9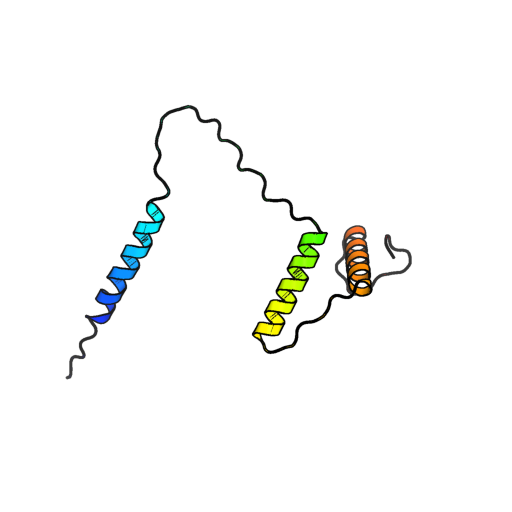2 ? 11.083 2.962 -12.716 1.00 98.00 92 ASN A CA 1
ATOM 663 C C . ASN A 1 92 ? 10.274 4.177 -13.192 1.00 98.00 92 ASN A C 1
ATOM 665 O O . ASN A 1 92 ? 9.752 4.129 -14.309 1.00 98.00 92 ASN A O 1
ATOM 669 N N . ASP A 1 93 ? 10.136 5.209 -12.351 1.00 97.81 93 ASP A N 1
ATOM 670 C CA . ASP A 1 93 ? 9.395 6.448 -12.623 1.00 97.81 93 ASP A CA 1
ATOM 671 C C . ASP A 1 93 ? 8.019 6.199 -13.266 1.00 97.81 93 ASP A C 1
ATOM 673 O O . ASP A 1 93 ? 7.638 6.803 -14.270 1.00 97.81 93 ASP A O 1
ATOM 677 N N . THR A 1 94 ? 7.266 5.243 -12.716 1.00 96.75 94 THR A N 1
ATOM 678 C CA . THR A 1 94 ? 6.005 4.781 -13.305 1.00 96.75 94 THR A CA 1
ATOM 679 C C . THR A 1 94 ? 4.931 4.568 -12.252 1.00 96.75 94 THR A C 1
ATOM 681 O O . THR A 1 94 ? 5.236 4.225 -11.115 1.00 96.75 94 THR A O 1
ATOM 684 N N . ILE A 1 95 ? 3.666 4.721 -12.652 1.00 97.31 95 ILE A N 1
ATOM 685 C CA . ILE A 1 95 ? 2.502 4.330 -11.855 1.00 97.31 95 ILE A CA 1
ATOM 686 C C . ILE A 1 95 ? 1.733 3.268 -12.638 1.00 97.31 95 ILE A C 1
ATOM 688 O O . ILE A 1 95 ? 1.245 3.533 -13.736 1.00 97.31 95 ILE A O 1
ATOM 692 N N . THR A 1 96 ? 1.662 2.050 -12.111 1.00 97.19 96 THR A N 1
ATOM 693 C CA . THR A 1 96 ? 1.119 0.886 -12.822 1.00 97.19 96 THR A CA 1
ATOM 694 C C . THR A 1 96 ? 0.613 -0.171 -11.850 1.00 97.19 96 THR A C 1
ATOM 696 O O . THR A 1 96 ? 1.006 -0.197 -10.693 1.00 97.19 96 THR A O 1
ATOM 699 N N . HIS A 1 97 ? -0.243 -1.070 -12.332 1.00 97.75 97 HIS A N 1
ATOM 700 C CA . HIS A 1 97 ? -0.685 -2.248 -11.583 1.00 97.75 97 HIS A CA 1
ATOM 701 C C . HIS A 1 97 ? 0.193 -3.483 -11.823 1.00 97.75 97 HIS A C 1
ATOM 703 O O . HIS A 1 97 ? 0.042 -4.488 -11.134 1.00 97.75 97 HIS A O 1
ATOM 709 N N . THR A 1 98 ? 1.089 -3.441 -12.812 1.00 97.31 98 THR A N 1
ATOM 710 C CA . THR A 1 98 ? 1.884 -4.600 -13.244 1.00 97.31 98 THR A CA 1
ATOM 711 C C . THR A 1 98 ? 3.371 -4.298 -13.204 1.00 97.31 98 THR A C 1
ATOM 713 O O . THR A 1 98 ? 3.791 -3.196 -13.548 1.00 97.31 98 THR A O 1
ATOM 716 N N . GLN A 1 99 ? 4.181 -5.301 -12.882 1.00 97.94 99 GLN A N 1
ATOM 717 C CA . GLN A 1 99 ? 5.638 -5.206 -12.959 1.00 97.94 99 GLN A CA 1
ATOM 718 C C . GLN A 1 99 ? 6.159 -6.002 -14.158 1.00 97.94 99 GLN A C 1
ATOM 720 O O . GLN A 1 99 ? 5.533 -6.967 -14.596 1.00 97.94 99 GLN A O 1
ATOM 725 N N . THR A 1 100 ? 7.299 -5.591 -14.707 1.00 97.88 100 THR A N 1
ATOM 726 C CA . THR A 1 100 ? 7.916 -6.222 -15.878 1.00 97.88 100 THR A CA 1
ATOM 727 C C . THR A 1 100 ? 9.211 -6.906 -15.464 1.00 97.88 100 THR A C 1
ATOM 729 O O . THR A 1 100 ? 10.098 -6.256 -14.913 1.00 97.88 100 THR A O 1
ATOM 732 N N . VAL A 1 101 ? 9.328 -8.206 -15.754 1.00 97.25 101 VAL A N 1
ATOM 733 C CA . VAL A 1 101 ? 10.552 -8.985 -15.510 1.00 97.25 101 VAL A CA 1
ATOM 734 C C . VAL A 1 101 ? 11.747 -8.279 -16.155 1.00 97.25 101 VAL A C 1
ATOM 736 O O . VAL A 1 101 ? 11.674 -7.852 -17.307 1.00 97.25 101 VAL A O 1
ATOM 739 N N . GLY A 1 102 ? 12.848 -8.164 -15.413 1.00 96.56 102 GLY A N 1
ATOM 740 C CA . GLY A 1 102 ? 14.086 -7.540 -15.888 1.00 96.56 102 GLY A CA 1
ATOM 741 C C . GLY A 1 102 ? 14.173 -6.029 -15.659 1.00 96.56 102 GLY A C 1
ATOM 742 O O . GLY A 1 102 ? 15.225 -5.447 -15.918 1.00 96.56 102 GLY A O 1
ATOM 743 N N . LYS A 1 103 ? 13.120 -5.385 -15.140 1.00 97.44 103 LYS A N 1
ATOM 744 C CA . LYS A 1 103 ? 13.205 -4.006 -14.644 1.00 97.44 103 LYS A CA 1
ATOM 745 C C . LYS A 1 103 ? 13.704 -3.956 -13.191 1.00 97.44 103 LYS A C 1
ATOM 747 O O . LYS A 1 103 ? 13.439 -4.890 -12.433 1.00 97.44 103 LYS A O 1
ATOM 752 N N . PRO A 1 104 ? 14.412 -2.885 -12.777 1.00 97.25 104 PRO A N 1
ATOM 753 C CA . PRO A 1 104 ? 14.882 -2.727 -11.402 1.00 97.25 104 PRO A CA 1
ATOM 754 C C . PRO A 1 104 ? 13.766 -2.926 -10.366 1.00 97.25 104 PRO A C 1
ATOM 756 O O . PRO A 1 104 ? 12.713 -2.297 -10.461 1.00 97.25 104 PRO A O 1
ATOM 759 N N . GLY A 1 105 ? 14.007 -3.785 -9.372 1.00 94.94 105 GLY A N 1
ATOM 760 C CA . GLY A 1 105 ? 13.062 -4.060 -8.284 1.00 94.94 105 GLY A CA 1
ATOM 761 C C . GLY A 1 105 ? 11.931 -5.052 -8.600 1.00 94.94 105 GLY A C 1
ATOM 762 O O . GLY A 1 105 ? 10.968 -5.079 -7.835 1.00 94.94 105 GLY A O 1
ATOM 763 N N . PHE A 1 106 ? 12.010 -5.805 -9.708 1.00 93.81 106 PHE A N 1
ATOM 764 C CA . PHE A 1 106 ? 11.160 -6.979 -9.976 1.00 93.81 106 PHE A CA 1
ATOM 765 C C . PHE A 1 106 ? 11.631 -8.207 -9.185 1.00 93.81 106 PHE A C 1
ATOM 767 O O . PHE A 1 106 ? 12.866 -8.398 -9.090 1.00 93.81 106 PHE A O 1
#

Radius of gyration: 27.38 Å; chains: 1; bounding box: 69×57×37 Å

Secondary structure (DSSP, 8-state):
------SHHHHHHHHHHHHHHHHHTTS------S----PPPPPPP---HHHHHHHHHHHHHHHHHHTTPPPPPP-HHHHHHHHHHHHHHHHTT---S---TTSTT-

pLDDT: mean 80.76, std 18.81, range [42.0, 98.75]

Foldseek 3Di:
DDDDDPPPPVVVVVVVVVVVVVVVVVPDDDDDDDPDDPDPDPPPDDQDPVNVVVVVLVVVQVVCVVVPHHHDDDDVVVVVVVVLVVVQCVQVVHDDPDDDPPRPSD